Protein AF-A0A7S0H1Y5-F1 (afdb_monomer)

Structure (mmCIF, N/CA/C/O backbone):
data_AF-A0A7S0H1Y5-F1
#
_entry.id   AF-A0A7S0H1Y5-F1
#
loop_
_atom_site.group_PDB
_atom_site.id
_atom_site.type_symbol
_atom_site.label_atom_id
_atom_site.label_alt_id
_atom_site.label_comp_id
_atom_site.label_asym_id
_atom_site.label_entity_id
_atom_site.label_seq_id
_atom_site.pdbx_PDB_ins_code
_atom_site.Cartn_x
_atom_site.Cartn_y
_atom_site.Cartn_z
_atom_site.occupancy
_atom_site.B_iso_or_equiv
_atom_site.auth_seq_id
_atom_site.auth_comp_id
_atom_site.auth_asym_id
_atom_site.auth_atom_id
_atom_site.pdbx_PDB_model_num
ATOM 1 N N . LYS A 1 1 ? 21.478 9.715 -26.966 1.00 53.31 1 LYS A N 1
ATOM 2 C CA . LYS A 1 1 ? 20.619 10.912 -27.160 1.00 53.31 1 LYS A CA 1
ATOM 3 C C . LYS A 1 1 ? 20.288 11.457 -25.773 1.00 53.31 1 LYS A C 1
ATOM 5 O O . LYS A 1 1 ? 19.709 10.709 -25.005 1.00 53.31 1 LYS A O 1
ATOM 10 N N . GLY A 1 2 ? 20.713 12.672 -25.418 1.00 81.06 2 GLY A N 1
ATOM 11 C CA . GLY A 1 2 ? 20.571 13.240 -24.063 1.00 81.06 2 GLY A CA 1
ATOM 12 C C . GLY A 1 2 ? 19.165 13.744 -23.710 1.00 81.06 2 GLY A C 1
ATOM 13 O O . GLY A 1 2 ? 19.045 14.772 -23.058 1.00 81.06 2 GLY A O 1
ATOM 14 N N . ALA A 1 3 ? 18.110 13.079 -24.186 1.00 83.19 3 ALA A N 1
ATOM 15 C CA . ALA A 1 3 ? 16.735 13.440 -23.843 1.00 83.19 3 ALA A CA 1
ATOM 16 C C . ALA A 1 3 ? 16.366 12.856 -22.472 1.00 83.19 3 ALA A C 1
ATOM 18 O O . ALA A 1 3 ? 16.780 11.740 -22.150 1.00 83.19 3 ALA A O 1
ATOM 19 N N . ALA A 1 4 ? 15.579 13.594 -21.686 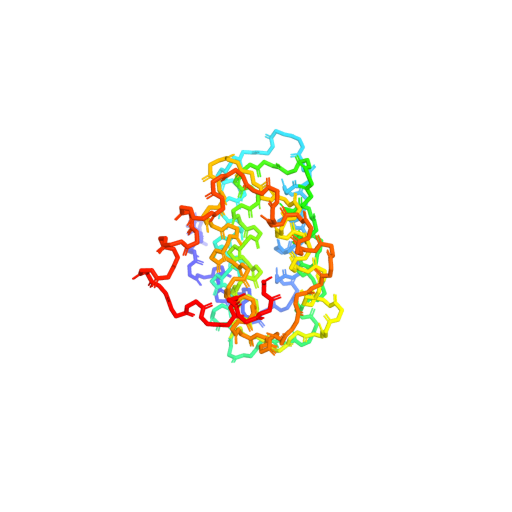1.00 83.38 4 ALA A N 1
ATOM 20 C CA . ALA A 1 4 ? 15.072 13.099 -20.411 1.00 83.38 4 ALA A CA 1
ATOM 21 C C . ALA A 1 4 ? 14.240 11.819 -20.636 1.00 83.38 4 ALA A C 1
ATOM 23 O O . ALA A 1 4 ? 13.410 11.789 -21.551 1.00 83.38 4 ALA A O 1
ATOM 24 N N . PRO A 1 5 ? 14.459 10.753 -19.847 1.00 84.12 5 PRO A N 1
ATOM 25 C CA . PRO A 1 5 ? 13.712 9.518 -20.015 1.00 84.12 5 PRO A CA 1
ATOM 26 C C . PRO A 1 5 ? 12.229 9.740 -19.675 1.00 84.12 5 PRO A C 1
ATOM 28 O O . PRO A 1 5 ? 11.926 10.352 -18.647 1.00 84.12 5 PRO A O 1
ATOM 31 N N . PRO A 1 6 ? 11.292 9.236 -20.498 1.00 91.44 6 PRO A N 1
ATOM 32 C CA . PRO A 1 6 ? 9.873 9.320 -20.191 1.00 91.44 6 PRO A CA 1
ATOM 33 C C . PRO A 1 6 ? 9.530 8.419 -19.003 1.00 91.44 6 PRO A C 1
ATOM 35 O O . PRO A 1 6 ? 10.093 7.331 -18.839 1.00 91.44 6 PRO A O 1
ATOM 38 N N . ARG A 1 7 ? 8.555 8.851 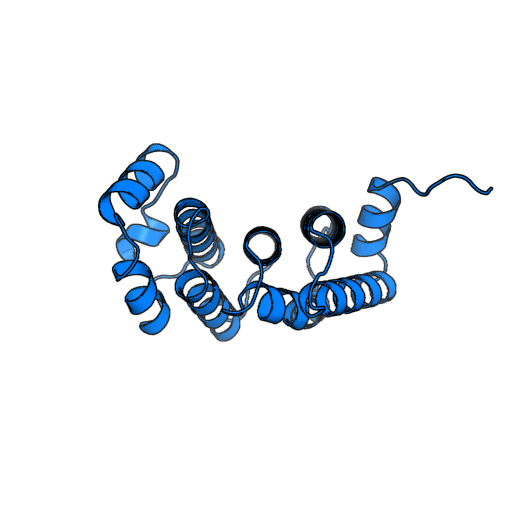-18.202 1.00 90.44 7 ARG A N 1
ATOM 39 C CA . ARG A 1 7 ? 8.104 8.126 -17.010 1.00 90.44 7 ARG A CA 1
ATOM 40 C C . ARG A 1 7 ? 7.600 6.717 -17.341 1.00 90.44 7 ARG A C 1
ATOM 42 O O . ARG A 1 7 ? 7.984 5.767 -16.663 1.00 90.44 7 ARG A O 1
ATOM 49 N N . ASP A 1 8 ? 6.859 6.564 -18.435 1.00 92.12 8 ASP A N 1
ATOM 50 C CA . ASP A 1 8 ? 6.364 5.261 -18.905 1.00 92.12 8 ASP A CA 1
ATOM 51 C C . ASP A 1 8 ? 7.504 4.284 -19.216 1.00 92.12 8 ASP A C 1
ATOM 53 O O . ASP A 1 8 ? 7.393 3.083 -18.973 1.00 92.12 8 ASP A O 1
ATOM 57 N N . GLY A 1 9 ? 8.642 4.801 -19.692 1.00 93.75 9 GLY A N 1
ATOM 58 C CA . GLY A 1 9 ? 9.845 4.003 -19.914 1.00 93.75 9 GLY A CA 1
ATOM 59 C C . GLY A 1 9 ? 10.428 3.453 -18.610 1.00 93.75 9 GLY A C 1
ATOM 60 O O . GLY A 1 9 ? 10.863 2.302 -18.567 1.00 93.75 9 GLY A O 1
ATOM 61 N N . LEU A 1 10 ? 10.391 4.243 -17.531 1.00 94.06 10 LEU A N 1
ATOM 62 C CA . LEU A 1 10 ? 10.819 3.802 -16.200 1.00 94.06 10 LEU A CA 1
ATOM 63 C C . LEU A 1 10 ? 9.859 2.753 -15.628 1.00 94.06 10 LEU A C 1
ATOM 65 O O . LEU A 1 10 ? 10.318 1.720 -15.146 1.00 94.06 10 LEU A O 1
ATOM 69 N N . VAL A 1 11 ? 8.546 2.979 -15.739 1.00 95.31 11 VAL A N 1
ATOM 70 C CA . VAL A 1 11 ? 7.505 2.033 -15.298 1.00 95.31 11 VAL A CA 1
ATOM 71 C C . VAL A 1 11 ? 7.654 0.692 -16.019 1.00 95.31 11 VAL A C 1
ATOM 73 O O . VAL A 1 11 ? 7.734 -0.358 -15.377 1.00 95.31 11 VAL A O 1
ATOM 76 N N . ALA A 1 12 ? 7.771 0.718 -17.350 1.00 94.06 12 ALA A N 1
ATOM 77 C CA . ALA A 1 12 ? 7.944 -0.482 -18.160 1.00 94.06 12 ALA A CA 1
ATOM 78 C C . ALA A 1 12 ? 9.230 -1.241 -17.806 1.00 94.06 12 ALA A C 1
ATOM 80 O O . ALA A 1 12 ? 9.233 -2.474 -17.792 1.00 94.06 12 ALA A O 1
ATOM 81 N N . ARG A 1 13 ? 10.314 -0.520 -17.488 1.00 94.38 13 ARG A N 1
ATOM 82 C CA . ARG A 1 13 ? 11.562 -1.138 -17.043 1.00 94.38 13 ARG A CA 1
ATOM 83 C C . ARG A 1 13 ? 11.415 -1.764 -15.659 1.00 94.38 13 ARG A C 1
ATOM 85 O O . ARG A 1 13 ? 11.780 -2.923 -15.517 1.00 94.38 13 ARG A O 1
ATOM 92 N N . CYS A 1 14 ? 10.822 -1.079 -14.679 1.00 93.06 14 CYS A N 1
ATOM 93 C CA . CYS A 1 14 ? 10.551 -1.655 -13.354 1.00 93.06 14 CYS A CA 1
ATOM 94 C C . CYS A 1 14 ? 9.715 -2.940 -13.435 1.00 93.06 14 CYS A C 1
ATOM 96 O O . CYS A 1 14 ? 9.951 -3.877 -12.678 1.00 93.06 14 CYS A O 1
ATOM 98 N N . ALA A 1 15 ? 8.753 -3.001 -14.358 1.00 90.75 15 ALA A N 1
ATOM 99 C CA . ALA A 1 15 ? 7.889 -4.166 -14.526 1.00 90.75 15 ALA A CA 1
ATOM 100 C C . ALA A 1 15 ? 8.587 -5.379 -15.175 1.00 90.75 15 ALA A C 1
ATOM 102 O O . ALA A 1 15 ? 8.113 -6.504 -15.017 1.00 90.75 15 ALA A O 1
ATOM 103 N N . ARG A 1 16 ? 9.681 -5.169 -15.923 1.00 90.56 16 ARG A N 1
ATOM 104 C CA . ARG A 1 16 ? 10.356 -6.211 -16.727 1.00 90.56 16 ARG A CA 1
ATOM 105 C C . ARG A 1 16 ? 11.750 -6.579 -16.221 1.00 90.56 16 ARG A C 1
ATOM 107 O O . ARG A 1 16 ? 12.185 -7.710 -16.414 1.00 90.56 16 ARG A O 1
ATOM 114 N N . ASP A 1 17 ? 12.448 -5.636 -15.602 1.00 92.81 17 ASP A N 1
ATOM 115 C CA . ASP A 1 17 ? 13.825 -5.764 -15.134 1.00 92.81 17 ASP A CA 1
ATOM 116 C C . ASP A 1 17 ? 13.840 -5.803 -13.602 1.00 92.81 17 ASP A C 1
ATOM 118 O O . ASP A 1 17 ? 13.708 -4.788 -12.912 1.00 92.81 17 ASP A O 1
ATOM 122 N N . GLY A 1 18 ? 14.007 -7.012 -13.064 1.00 88.88 18 GLY A N 1
ATOM 123 C CA . GLY A 1 18 ? 14.026 -7.236 -11.626 1.00 88.88 18 GLY A CA 1
ATOM 124 C C . GLY A 1 18 ? 15.197 -6.556 -10.913 1.00 88.88 18 GLY A C 1
ATOM 125 O O . GLY A 1 18 ? 15.038 -6.223 -9.743 1.00 88.88 18 GLY A O 1
ATOM 126 N N . ALA A 1 19 ? 16.342 -6.344 -11.568 1.00 91.94 19 ALA A N 1
ATOM 127 C CA . ALA A 1 19 ? 17.473 -5.646 -10.958 1.00 91.94 19 ALA A CA 1
ATOM 128 C C . ALA A 1 19 ? 17.192 -4.142 -10.876 1.00 91.94 19 ALA A C 1
ATOM 130 O O . ALA A 1 19 ? 17.438 -3.517 -9.845 1.00 91.94 19 ALA A O 1
ATOM 131 N N . PHE A 1 20 ? 16.589 -3.580 -11.927 1.00 94.38 20 PHE A N 1
ATOM 132 C CA . PHE A 1 20 ? 16.140 -2.191 -11.912 1.00 94.38 20 PHE A CA 1
ATOM 133 C C . PHE A 1 20 ? 15.054 -1.950 -10.858 1.00 94.38 20 PHE A C 1
ATOM 135 O O . PHE A 1 20 ? 15.123 -0.963 -10.132 1.00 94.38 20 PHE A O 1
ATOM 142 N N . LEU A 1 21 ? 14.099 -2.875 -10.707 1.00 93.50 21 LEU A N 1
ATOM 143 C CA . LEU A 1 21 ? 13.117 -2.805 -9.625 1.00 93.50 21 LEU A CA 1
ATOM 144 C C . LEU A 1 21 ? 13.789 -2.788 -8.245 1.00 93.50 21 LEU A C 1
ATOM 146 O O . LEU A 1 21 ? 13.405 -1.972 -7.412 1.00 93.50 21 LEU A O 1
ATOM 150 N N . SER A 1 22 ? 14.778 -3.658 -8.001 1.00 93.06 22 SER A N 1
ATOM 151 C CA . SER A 1 22 ? 15.521 -3.673 -6.731 1.00 93.06 22 SER A CA 1
ATOM 152 C C . SER A 1 22 ? 16.190 -2.328 -6.463 1.00 93.06 22 SER A C 1
ATOM 154 O O . SER A 1 22 ? 15.977 -1.751 -5.402 1.00 93.06 22 SER A O 1
ATOM 156 N N . PHE A 1 23 ? 16.899 -1.788 -7.458 1.00 94.94 23 PHE A N 1
ATOM 157 C CA . PHE A 1 23 ? 17.525 -0.471 -7.367 1.00 94.94 23 PHE A CA 1
ATOM 158 C C . PHE A 1 23 ? 16.511 0.626 -7.012 1.00 94.94 23 PHE A C 1
ATOM 160 O O . PHE A 1 23 ? 16.759 1.437 -6.123 1.00 94.94 23 PHE A O 1
ATOM 167 N N . VAL A 1 24 ? 15.345 0.640 -7.669 1.00 95.06 24 VAL A N 1
ATOM 168 C CA . VAL A 1 24 ? 14.297 1.632 -7.386 1.00 95.06 24 VAL A CA 1
ATOM 169 C C . VAL A 1 24 ? 13.728 1.457 -5.979 1.00 95.06 24 VAL A C 1
ATOM 171 O O . VAL A 1 24 ? 13.507 2.456 -5.300 1.00 95.06 24 VAL A O 1
ATOM 174 N N . CYS A 1 25 ? 13.515 0.225 -5.513 1.00 94.00 25 CYS A N 1
ATOM 175 C CA . CYS A 1 25 ? 13.022 -0.031 -4.158 1.00 94.00 25 CYS A CA 1
ATOM 176 C C . CYS A 1 25 ? 14.028 0.415 -3.086 1.00 94.00 25 CYS A C 1
ATOM 178 O O . CYS A 1 25 ? 13.640 1.056 -2.112 1.00 94.00 25 CYS A O 1
ATOM 180 N N . GLU A 1 26 ? 15.315 0.127 -3.284 1.00 93.75 26 GLU A N 1
ATOM 181 C CA . GLU A 1 26 ? 16.398 0.553 -2.390 1.00 93.75 26 GLU A CA 1
ATOM 182 C C . GLU A 1 26 ? 16.518 2.080 -2.349 1.00 93.75 26 GLU A C 1
ATOM 184 O O . GLU A 1 26 ? 16.555 2.675 -1.270 1.00 93.75 26 GLU A O 1
ATOM 189 N N . ALA A 1 27 ? 16.494 2.733 -3.514 1.00 93.25 27 ALA A N 1
ATOM 190 C CA . ALA A 1 27 ? 16.533 4.189 -3.612 1.00 93.25 27 ALA A CA 1
ATOM 191 C C . ALA A 1 27 ? 15.299 4.841 -2.967 1.00 93.25 27 ALA A C 1
ATOM 193 O O . ALA A 1 27 ? 15.421 5.840 -2.253 1.00 93.25 27 ALA A O 1
ATOM 194 N N . ALA A 1 28 ? 14.116 4.253 -3.161 1.00 92.81 28 ALA A N 1
ATOM 195 C CA . ALA A 1 28 ? 12.880 4.705 -2.536 1.00 92.81 28 ALA A CA 1
ATOM 196 C C . ALA A 1 28 ? 12.936 4.573 -1.008 1.00 92.81 28 ALA A C 1
ATOM 198 O O . ALA A 1 28 ? 12.566 5.511 -0.302 1.00 92.81 28 ALA A O 1
ATOM 199 N N . ALA A 1 29 ? 13.426 3.445 -0.487 1.00 91.44 29 ALA A N 1
ATOM 200 C CA . ALA A 1 29 ? 13.563 3.208 0.949 1.00 91.44 29 ALA A CA 1
ATOM 201 C C . ALA A 1 29 ? 14.591 4.151 1.596 1.00 91.44 29 ALA A C 1
ATOM 203 O O . ALA A 1 29 ? 14.327 4.729 2.654 1.00 91.44 29 ALA A O 1
ATOM 204 N N . ALA A 1 30 ? 15.728 4.379 0.932 1.00 90.81 30 ALA A N 1
ATOM 205 C CA . ALA A 1 30 ? 16.725 5.354 1.363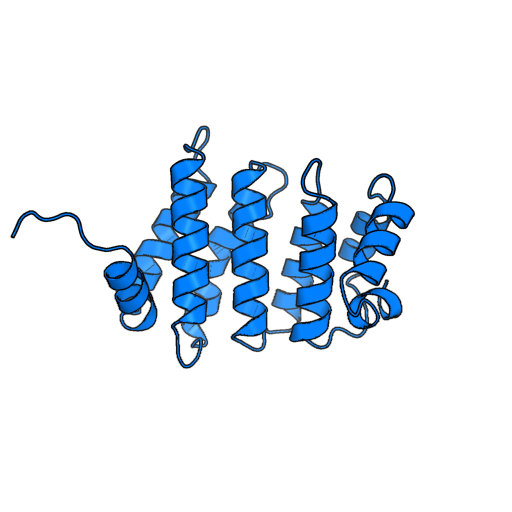 1.00 90.81 30 ALA A CA 1
ATOM 206 C C . ALA A 1 30 ? 16.139 6.774 1.387 1.00 90.81 30 ALA A C 1
ATOM 208 O O . ALA A 1 30 ? 16.290 7.496 2.371 1.00 90.81 30 ALA A O 1
ATOM 209 N N . SER A 1 31 ? 15.392 7.149 0.343 1.00 87.81 31 SER A N 1
ATOM 210 C CA . SER A 1 31 ? 14.700 8.438 0.272 1.00 87.81 31 SER A CA 1
ATOM 211 C C . SER A 1 31 ? 13.629 8.591 1.354 1.00 87.81 31 SER A C 1
ATOM 213 O O . SER A 1 31 ? 13.460 9.687 1.884 1.00 87.81 31 SER A O 1
ATOM 215 N N . ALA A 1 32 ? 12.899 7.523 1.685 1.00 84.12 32 ALA A N 1
ATOM 216 C CA . ALA A 1 32 ? 11.891 7.522 2.746 1.00 84.12 32 ALA A CA 1
ATOM 217 C C . ALA A 1 32 ? 12.521 7.615 4.147 1.00 84.12 32 ALA A C 1
ATOM 219 O O . ALA A 1 32 ? 11.941 8.200 5.055 1.00 84.12 32 ALA A O 1
ATOM 220 N N . SER A 1 33 ? 13.734 7.094 4.317 1.00 81.38 33 SER A N 1
ATOM 221 C CA . SER A 1 33 ? 14.446 7.119 5.600 1.00 81.38 33 SER A CA 1
ATOM 222 C C . SER A 1 33 ? 15.266 8.400 5.819 1.00 81.38 33 SER A C 1
ATOM 224 O O . SER A 1 33 ? 15.684 8.689 6.942 1.00 81.38 33 SER A O 1
ATOM 226 N N . ALA A 1 34 ? 15.514 9.184 4.767 1.00 82.12 34 ALA A N 1
ATOM 227 C CA . ALA A 1 34 ? 16.302 10.408 4.844 1.00 82.12 34 ALA A CA 1
ATOM 228 C C . ALA A 1 34 ? 15.524 11.555 5.516 1.00 82.12 34 ALA A C 1
ATOM 230 O O . ALA A 1 34 ? 14.431 11.937 5.089 1.00 82.12 34 ALA A O 1
ATOM 231 N N . LYS A 1 35 ? 16.121 12.164 6.549 1.00 73.12 35 LYS A N 1
ATOM 232 C CA . LYS A 1 35 ? 15.578 13.375 7.184 1.00 73.12 35 LYS A CA 1
ATOM 233 C C . LYS A 1 35 ? 15.602 14.541 6.194 1.00 73.12 35 LYS A C 1
ATOM 235 O O . LYS A 1 35 ? 16.639 14.819 5.601 1.00 73.12 35 LYS A O 1
ATOM 240 N N . GLY A 1 36 ? 14.475 15.238 6.050 1.00 70.56 36 GLY A N 1
ATOM 241 C CA . GLY A 1 36 ? 14.359 16.378 5.135 1.00 70.56 36 GLY A CA 1
ATOM 242 C C . GLY A 1 36 ? 14.280 15.991 3.656 1.00 70.56 36 GLY A C 1
ATOM 243 O O . GLY A 1 36 ? 14.530 16.837 2.801 1.00 70.56 36 GLY A O 1
ATOM 244 N N . SER A 1 37 ? 13.950 14.731 3.346 1.00 70.69 37 SER A N 1
ATOM 245 C CA . SER A 1 37 ? 13.710 14.308 1.966 1.00 70.69 37 SER A CA 1
ATOM 246 C C . SER A 1 37 ? 12.626 15.180 1.315 1.00 70.69 37 SER A C 1
ATOM 248 O O . SER A 1 37 ? 11.560 15.353 1.914 1.00 70.69 37 SER A O 1
ATOM 250 N N . PRO A 1 38 ? 12.866 15.740 0.113 1.00 73.38 38 PRO A N 1
ATOM 251 C CA . PRO A 1 38 ? 11.869 16.540 -0.581 1.00 73.38 38 PRO A CA 1
ATOM 252 C C . PRO A 1 38 ? 10.618 15.711 -0.878 1.00 73.38 38 PRO A C 1
ATOM 254 O O . PRO A 1 38 ? 10.714 14.612 -1.431 1.00 73.38 38 PRO A O 1
ATOM 257 N N . GLY A 1 39 ? 9.439 16.270 -0.608 1.00 76.12 39 GLY A N 1
ATOM 258 C CA . GLY A 1 39 ? 8.164 15.598 -0.872 1.00 76.12 39 GLY A CA 1
ATOM 259 C C . GLY A 1 39 ? 7.993 15.108 -2.304 1.00 76.12 39 GLY A C 1
ATOM 260 O O . GLY A 1 39 ? 7.496 14.008 -2.544 1.00 76.12 39 GLY A O 1
ATOM 261 N N . ALA A 1 40 ? 8.538 15.860 -3.263 1.00 82.69 40 ALA A N 1
ATOM 262 C CA . ALA A 1 40 ? 8.560 15.487 -4.673 1.00 82.69 40 ALA A CA 1
ATOM 263 C C . ALA A 1 40 ? 9.279 14.149 -4.939 1.00 82.69 40 ALA A C 1
ATOM 265 O O . ALA A 1 40 ? 8.824 13.374 -5.777 1.00 82.69 40 ALA A O 1
ATOM 266 N N . ALA A 1 41 ? 10.366 13.844 -4.219 1.00 86.25 41 ALA A N 1
ATOM 267 C CA . ALA A 1 41 ? 11.072 12.572 -4.365 1.00 86.25 41 ALA A CA 1
ATOM 268 C C . ALA A 1 41 ? 10.236 11.412 -3.805 1.00 86.25 41 ALA A C 1
ATOM 270 O O . ALA A 1 41 ? 10.111 10.368 -4.445 1.00 86.25 41 ALA A O 1
ATOM 271 N N . SER A 1 42 ? 9.606 11.611 -2.642 1.00 85.25 42 SER A N 1
ATOM 272 C CA . SER A 1 42 ? 8.712 10.615 -2.041 1.00 85.25 42 SER A CA 1
ATOM 273 C C . SER A 1 42 ? 7.511 10.311 -2.942 1.00 85.25 42 SER A C 1
ATOM 275 O O . SER A 1 42 ? 7.230 9.140 -3.210 1.00 85.25 42 SER A O 1
ATOM 277 N N . ALA A 1 43 ? 6.871 11.351 -3.483 1.00 90.00 43 ALA A N 1
ATOM 278 C CA . ALA A 1 43 ? 5.764 11.224 -4.424 1.00 90.00 43 ALA A CA 1
ATOM 279 C C . ALA A 1 43 ? 6.193 10.532 -5.727 1.00 90.00 43 ALA A C 1
ATOM 281 O O . ALA A 1 43 ? 5.495 9.638 -6.206 1.00 90.00 43 ALA A O 1
ATOM 282 N N . PHE A 1 44 ? 7.363 10.885 -6.273 1.00 92.69 44 PHE A N 1
ATOM 283 C CA . PHE A 1 44 ? 7.911 10.234 -7.463 1.00 92.69 44 PHE A CA 1
ATOM 284 C C . PHE A 1 44 ? 8.072 8.725 -7.258 1.00 92.69 44 PHE A C 1
ATOM 286 O O . PHE A 1 44 ? 7.563 7.946 -8.065 1.00 92.69 44 PHE A O 1
ATOM 293 N N . TYR A 1 45 ? 8.733 8.303 -6.174 1.00 93.69 45 TYR A N 1
ATOM 294 C CA . TYR A 1 45 ? 8.936 6.881 -5.898 1.00 93.69 45 TYR A CA 1
ATOM 295 C C . TYR A 1 45 ? 7.621 6.153 -5.624 1.00 93.69 45 TYR A C 1
ATOM 297 O O . TYR A 1 45 ? 7.423 5.066 -6.160 1.00 93.69 45 TYR A O 1
ATOM 305 N N . ALA A 1 46 ? 6.704 6.752 -4.859 1.00 94.44 46 ALA A N 1
ATOM 306 C CA . ALA A 1 46 ? 5.392 6.166 -4.596 1.00 94.44 46 ALA A CA 1
ATOM 307 C C . ALA A 1 46 ? 4.633 5.872 -5.897 1.00 94.44 46 ALA A C 1
ATOM 309 O O . ALA A 1 46 ? 4.178 4.751 -6.128 1.00 94.44 46 ALA A O 1
ATOM 310 N N . VAL A 1 47 ? 4.550 6.871 -6.778 1.00 95.06 47 VAL A N 1
ATOM 311 C CA . VAL A 1 47 ? 3.821 6.784 -8.046 1.00 95.06 47 VAL A CA 1
ATOM 312 C C . VAL A 1 47 ? 4.528 5.847 -9.028 1.00 95.06 47 VAL A C 1
ATOM 314 O O . VAL A 1 47 ? 3.870 5.070 -9.716 1.00 95.06 47 VAL A O 1
ATOM 317 N N . LEU A 1 48 ? 5.863 5.865 -9.092 1.00 95.94 48 LEU A N 1
ATOM 318 C CA . LEU A 1 48 ? 6.632 4.930 -9.917 1.00 95.94 48 LEU A CA 1
ATOM 319 C C . LEU A 1 48 ? 6.440 3.475 -9.463 1.00 95.94 48 LEU A C 1
ATOM 321 O O . LEU A 1 48 ? 6.218 2.607 -10.303 1.00 95.94 48 LEU A O 1
ATOM 325 N N . LEU A 1 49 ? 6.509 3.202 -8.156 1.00 95.94 49 LEU A N 1
ATOM 326 C CA . LEU A 1 49 ? 6.342 1.856 -7.604 1.00 95.94 49 LEU A CA 1
ATOM 327 C C . LEU A 1 49 ? 4.906 1.347 -7.771 1.00 95.94 49 LEU A C 1
ATOM 329 O O . LEU A 1 49 ? 4.714 0.211 -8.204 1.00 95.94 49 LEU A O 1
ATOM 333 N N . ALA A 1 50 ? 3.904 2.181 -7.481 1.00 95.81 50 ALA A N 1
ATOM 334 C CA . ALA A 1 50 ? 2.501 1.818 -7.660 1.00 95.81 50 ALA A CA 1
ATOM 335 C C . ALA A 1 50 ? 2.199 1.475 -9.128 1.00 95.81 50 ALA A C 1
ATOM 337 O O . ALA A 1 50 ? 1.633 0.424 -9.431 1.00 95.81 50 ALA A O 1
ATOM 338 N N . GLU A 1 51 ? 2.646 2.302 -10.070 1.00 95.88 51 GLU A N 1
ATOM 339 C CA . GLU A 1 51 ? 2.413 2.010 -11.480 1.00 95.88 51 GLU A CA 1
ATOM 340 C C . GLU A 1 51 ? 3.254 0.855 -12.015 1.00 95.88 51 GLU A C 1
ATOM 342 O O . GLU A 1 51 ? 2.768 0.092 -12.846 1.00 95.88 51 GLU A O 1
ATOM 347 N N . ALA A 1 52 ? 4.474 0.654 -11.514 1.00 94.75 52 ALA A N 1
ATOM 348 C CA . ALA A 1 52 ? 5.247 -0.538 -11.841 1.00 94.75 52 ALA A CA 1
ATOM 349 C C . ALA A 1 52 ? 4.494 -1.811 -11.427 1.00 94.75 52 ALA A C 1
ATOM 351 O O . ALA A 1 52 ? 4.378 -2.739 -12.225 1.00 94.75 52 ALA A O 1
ATOM 352 N N . LEU A 1 53 ? 3.921 -1.838 -10.219 1.00 94.75 53 LEU A N 1
ATOM 353 C CA . LEU A 1 53 ? 3.082 -2.944 -9.747 1.00 94.75 53 LEU A CA 1
ATOM 354 C C . LEU A 1 53 ? 1.815 -3.125 -10.597 1.00 94.75 53 LEU A C 1
ATOM 356 O O . LEU A 1 53 ? 1.400 -4.257 -10.855 1.00 94.75 53 LEU A O 1
ATOM 360 N N . ALA A 1 54 ? 1.200 -2.028 -11.047 1.00 94.00 54 ALA A N 1
ATOM 361 C CA . ALA A 1 54 ? 0.053 -2.066 -11.954 1.00 94.00 54 ALA A CA 1
ATOM 362 C C . ALA A 1 54 ? 0.417 -2.648 -13.331 1.00 94.00 54 ALA A C 1
ATOM 364 O O . ALA A 1 54 ? -0.324 -3.473 -13.864 1.00 94.00 54 ALA A O 1
ATOM 365 N N . ALA A 1 55 ? 1.574 -2.262 -13.874 1.00 94.00 55 ALA A N 1
ATOM 366 C CA . ALA A 1 55 ? 2.062 -2.684 -15.184 1.00 94.00 55 ALA A CA 1
ATOM 367 C C . ALA A 1 55 ? 2.626 -4.116 -15.200 1.00 94.00 55 ALA A C 1
ATOM 369 O O . ALA A 1 55 ? 2.749 -4.719 -16.269 1.00 94.00 55 ALA A O 1
ATOM 370 N N . MET A 1 56 ? 2.974 -4.685 -14.040 1.00 91.94 56 MET A N 1
ATOM 371 C CA . MET A 1 56 ? 3.416 -6.076 -13.950 1.00 91.94 56 MET A CA 1
ATOM 372 C C . MET A 1 56 ? 2.265 -7.030 -14.306 1.00 91.94 56 MET A C 1
ATOM 374 O O . MET A 1 56 ? 1.215 -6.974 -13.661 1.00 91.94 56 MET A O 1
ATOM 378 N N . PRO A 1 57 ? 2.450 -7.972 -15.254 1.00 87.56 57 PRO A N 1
ATOM 379 C CA . PRO A 1 57 ? 1.423 -8.966 -15.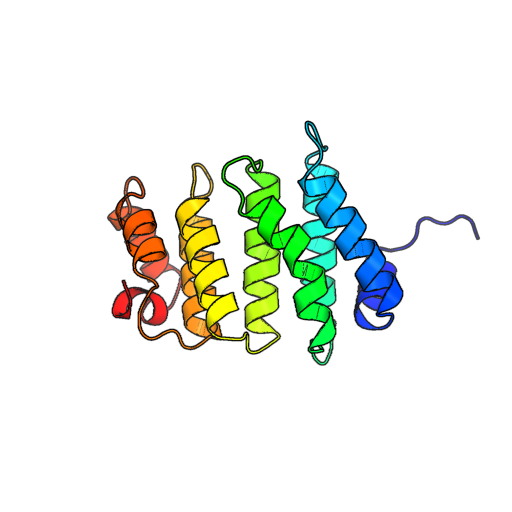577 1.00 87.56 57 PRO A CA 1
ATOM 380 C C . PRO A 1 57 ? 1.137 -9.882 -14.381 1.00 87.56 57 PRO A C 1
ATOM 382 O O . PRO A 1 57 ? -0.007 -10.262 -14.140 1.00 87.56 57 PRO A O 1
ATOM 385 N N . ARG A 1 58 ? 2.177 -10.189 -13.598 1.00 87.56 58 ARG A N 1
ATOM 386 C CA . ARG A 1 58 ? 2.088 -10.888 -12.320 1.00 87.56 58 ARG A CA 1
ATOM 387 C C . ARG A 1 58 ? 3.186 -10.381 -11.398 1.00 87.56 58 ARG A C 1
ATOM 389 O O . ARG A 1 58 ? 4.358 -10.410 -11.769 1.00 87.56 58 ARG A O 1
ATOM 396 N N . VAL A 1 59 ? 2.820 -9.961 -10.191 1.00 88.00 59 VAL A N 1
ATOM 397 C CA . VAL A 1 59 ? 3.808 -9.617 -9.166 1.00 88.00 59 VAL A CA 1
ATOM 398 C C . VAL A 1 59 ? 4.451 -10.913 -8.681 1.00 88.00 59 VAL A C 1
ATOM 400 O O . VAL A 1 59 ? 3.797 -11.808 -8.146 1.00 88.00 59 VAL A O 1
ATOM 403 N N . THR A 1 60 ? 5.743 -11.052 -8.954 1.00 79.44 60 THR A N 1
ATOM 404 C CA . THR A 1 60 ? 6.506 -12.250 -8.592 1.00 79.44 60 THR A CA 1
ATOM 405 C C . THR A 1 60 ? 6.797 -12.272 -7.089 1.00 79.44 60 THR A C 1
ATOM 407 O O . THR A 1 60 ? 7.009 -11.221 -6.489 1.00 79.44 60 THR A O 1
ATOM 410 N N . ALA A 1 61 ? 6.876 -13.462 -6.484 1.00 78.38 61 ALA A N 1
ATOM 411 C CA . ALA A 1 61 ? 7.249 -13.623 -5.074 1.00 78.38 61 ALA A CA 1
ATOM 412 C C . ALA A 1 61 ? 8.502 -12.819 -4.644 1.00 78.38 61 ALA A C 1
ATOM 414 O O . ALA A 1 61 ? 8.436 -12.188 -3.595 1.00 78.38 61 ALA A O 1
ATOM 415 N N . PRO A 1 62 ? 9.606 -12.738 -5.422 1.00 83.12 62 PRO A N 1
ATOM 416 C CA . PRO A 1 62 ? 10.770 -11.933 -5.036 1.00 83.12 62 PRO A CA 1
ATOM 417 C C . PRO A 1 62 ? 10.556 -10.413 -5.111 1.00 83.12 62 PRO A C 1
ATOM 419 O O . PRO A 1 62 ? 11.374 -9.678 -4.568 1.00 83.12 62 PRO A O 1
ATOM 422 N N . ALA A 1 63 ? 9.496 -9.919 -5.760 1.00 85.62 63 ALA A N 1
ATOM 423 C CA . ALA A 1 63 ? 9.194 -8.486 -5.788 1.00 85.62 63 ALA A CA 1
ATOM 424 C C . ALA A 1 63 ? 8.646 -7.987 -4.441 1.00 85.62 63 ALA A C 1
ATOM 426 O O . ALA A 1 63 ? 8.930 -6.859 -4.051 1.00 85.62 63 ALA A O 1
ATOM 427 N N . VAL A 1 64 ? 7.912 -8.837 -3.711 1.00 90.06 64 VAL A N 1
ATOM 428 C CA . VAL A 1 64 ? 7.283 -8.467 -2.433 1.00 90.06 64 VAL A CA 1
ATOM 429 C C . VAL A 1 64 ? 8.329 -8.109 -1.363 1.00 90.06 64 VAL A C 1
ATOM 431 O O . VAL A 1 64 ? 8.252 -6.997 -0.844 1.00 90.06 64 VAL A O 1
ATOM 434 N N . PRO A 1 65 ? 9.355 -8.944 -1.073 1.00 90.94 65 PRO A N 1
ATOM 435 C CA . PRO A 1 65 ? 10.382 -8.611 -0.084 1.00 90.94 65 PRO A CA 1
ATOM 436 C C . PRO A 1 65 ? 11.147 -7.321 -0.386 1.00 90.94 65 PRO A C 1
ATOM 438 O O . PRO A 1 65 ? 11.560 -6.625 0.533 1.00 90.94 65 PRO A O 1
ATOM 441 N N . ARG A 1 66 ? 11.319 -6.976 -1.668 1.00 92.38 66 ARG A N 1
ATOM 442 C CA . ARG A 1 66 ? 12.055 -5.771 -2.087 1.00 92.38 66 ARG A CA 1
ATOM 443 C C . ARG A 1 66 ? 11.325 -4.485 -1.720 1.00 92.38 66 ARG A C 1
ATOM 445 O O . ARG A 1 66 ? 11.970 -3.468 -1.512 1.00 92.38 66 ARG A O 1
ATOM 452 N N . LEU A 1 67 ? 9.998 -4.531 -1.626 1.00 93.75 67 LEU A N 1
ATOM 453 C CA . LEU A 1 67 ? 9.171 -3.382 -1.259 1.00 93.75 67 LEU A CA 1
ATOM 454 C C . LEU A 1 67 ? 9.065 -3.185 0.255 1.00 93.75 67 LEU A C 1
ATOM 456 O O . LEU A 1 67 ? 8.691 -2.096 0.688 1.00 93.75 67 LEU A O 1
ATOM 460 N N . LEU A 1 68 ? 9.393 -4.203 1.058 1.00 94.12 68 LEU A N 1
ATOM 461 C CA . LEU A 1 68 ? 9.236 -4.143 2.513 1.00 94.12 68 LEU A CA 1
ATOM 462 C C . LEU A 1 68 ? 10.004 -2.978 3.146 1.00 94.12 68 LEU A C 1
ATOM 464 O O . LEU A 1 68 ? 9.365 -2.234 3.882 1.00 94.12 68 LEU A O 1
ATOM 468 N N . PRO A 1 69 ? 11.284 -2.706 2.812 1.00 94.38 69 PRO A N 1
ATOM 469 C CA . PRO A 1 69 ? 11.999 -1.577 3.408 1.00 94.38 69 PRO A CA 1
ATOM 470 C C . PRO A 1 69 ? 11.328 -0.224 3.134 1.00 94.38 69 PRO A C 1
ATOM 472 O O . PRO A 1 69 ? 11.308 0.650 3.998 1.00 94.38 69 PRO A O 1
ATOM 475 N N . TYR A 1 70 ? 10.737 -0.045 1.946 1.00 95.00 70 TYR A N 1
ATOM 476 C CA . TYR A 1 70 ? 9.991 1.169 1.608 1.00 95.00 70 TYR A CA 1
ATOM 477 C C . TYR A 1 70 ? 8.692 1.281 2.419 1.00 95.00 70 TYR A C 1
ATOM 479 O O . TYR A 1 70 ? 8.387 2.345 2.960 1.00 95.00 70 TYR A O 1
ATOM 487 N N . LEU A 1 71 ? 7.942 0.180 2.526 1.00 96.00 71 LEU A N 1
ATOM 488 C CA . LEU A 1 71 ? 6.690 0.126 3.282 1.00 96.00 71 LEU A CA 1
ATOM 489 C C . LEU A 1 71 ? 6.929 0.330 4.782 1.00 96.00 71 LEU A C 1
ATOM 491 O O . LEU A 1 71 ? 6.222 1.111 5.408 1.00 96.00 71 LEU A O 1
ATOM 495 N N . GLU A 1 72 ? 7.948 -0.310 5.349 1.00 94.50 72 GLU A N 1
ATOM 496 C CA . GLU A 1 72 ? 8.343 -0.147 6.749 1.00 94.50 72 GLU A CA 1
ATOM 497 C C . GLU A 1 72 ? 8.742 1.299 7.055 1.00 94.50 72 GLU A C 1
ATOM 499 O O . GLU A 1 72 ? 8.261 1.872 8.034 1.00 94.50 72 GLU A O 1
ATOM 504 N N . ALA A 1 73 ? 9.555 1.918 6.191 1.00 93.12 73 ALA A N 1
ATOM 505 C CA . ALA A 1 73 ? 9.957 3.311 6.350 1.00 93.12 73 ALA A CA 1
ATOM 506 C C . ALA A 1 73 ? 8.758 4.270 6.271 1.00 93.12 73 ALA A C 1
ATOM 508 O O . ALA A 1 73 ? 8.652 5.179 7.091 1.00 93.12 73 ALA A O 1
ATOM 509 N N . GLY A 1 74 ? 7.834 4.066 5.326 1.00 92.62 74 GLY A N 1
ATOM 510 C CA . GLY A 1 74 ? 6.679 4.951 5.145 1.00 92.62 74 GLY A CA 1
ATOM 511 C C . GLY A 1 74 ? 5.541 4.740 6.154 1.00 92.62 74 GLY A C 1
ATOM 512 O O . GLY A 1 74 ? 4.831 5.692 6.476 1.00 92.62 74 GLY A O 1
ATOM 513 N N . LEU A 1 75 ? 5.382 3.531 6.703 1.00 94.69 75 LEU A N 1
ATOM 514 C CA . LEU A 1 75 ? 4.407 3.225 7.764 1.00 94.69 75 LEU A CA 1
ATOM 515 C C . LEU A 1 75 ? 4.948 3.505 9.175 1.00 94.69 75 LEU A C 1
ATOM 517 O O . LEU A 1 75 ? 4.206 3.415 10.157 1.00 94.69 75 LEU A O 1
ATOM 521 N N . ALA A 1 76 ? 6.228 3.862 9.303 1.00 92.19 76 ALA A N 1
ATOM 522 C CA . ALA A 1 76 ? 6.815 4.214 10.584 1.00 92.19 76 ALA A CA 1
ATOM 523 C C . ALA A 1 76 ? 6.125 5.451 11.203 1.00 92.19 76 ALA A C 1
ATOM 525 O O . ALA A 1 76 ? 5.772 6.402 10.496 1.00 92.19 76 ALA A O 1
ATOM 526 N N . PRO A 1 77 ? 6.004 5.523 12.544 1.00 87.62 77 PRO A N 1
ATOM 527 C CA . PRO A 1 77 ? 5.455 6.702 13.220 1.00 87.62 77 PRO A CA 1
ATOM 528 C C . PRO A 1 77 ? 6.205 8.005 12.910 1.00 87.62 77 PRO A C 1
ATOM 530 O O . PRO A 1 77 ? 5.607 9.074 12.946 1.00 87.62 77 PRO A O 1
ATOM 533 N N . ALA A 1 78 ? 7.502 7.912 12.599 1.00 87.81 78 ALA A N 1
ATOM 534 C CA . ALA A 1 78 ? 8.358 9.051 12.276 1.00 87.81 78 ALA A CA 1
ATOM 535 C C . ALA A 1 78 ? 8.275 9.506 10.806 1.00 87.81 78 ALA A C 1
ATOM 537 O O . ALA A 1 78 ? 8.893 10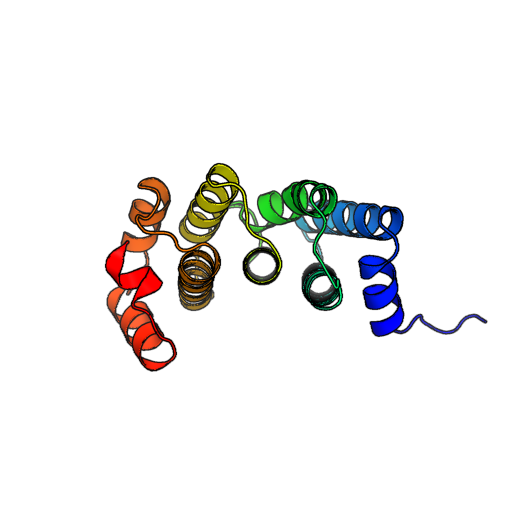.510 10.456 1.00 87.81 78 ALA A O 1
ATOM 538 N N . ALA A 1 79 ? 7.554 8.779 9.946 1.00 89.62 79 ALA A N 1
ATOM 539 C CA . ALA A 1 79 ? 7.418 9.130 8.537 1.00 89.62 79 ALA A CA 1
ATOM 540 C C . ALA A 1 79 ? 6.678 10.467 8.358 1.00 89.62 79 ALA A C 1
ATOM 542 O O . ALA A 1 79 ? 5.818 10.833 9.162 1.00 89.62 79 ALA A O 1
ATOM 543 N N . SER A 1 80 ? 6.958 11.183 7.270 1.00 89.69 80 SER A N 1
ATOM 544 C CA . SER A 1 80 ? 6.182 12.365 6.880 1.00 89.69 80 SER A CA 1
ATOM 545 C C . SER A 1 80 ? 4.787 11.977 6.367 1.00 89.69 80 SER A C 1
ATOM 547 O O . SER A 1 80 ? 4.519 10.815 6.047 1.00 89.69 80 SER A O 1
ATOM 549 N N . ALA A 1 81 ? 3.859 12.933 6.274 1.00 90.00 81 ALA A N 1
ATOM 550 C CA . ALA A 1 81 ? 2.533 12.672 5.702 1.00 90.00 81 ALA A CA 1
ATOM 551 C C . ALA A 1 81 ? 2.621 12.134 4.259 1.00 90.00 81 ALA A C 1
ATOM 553 O O . ALA A 1 81 ? 1.928 11.182 3.919 1.00 90.00 81 ALA A O 1
ATOM 554 N N . GLU A 1 82 ? 3.525 12.678 3.444 1.00 89.50 82 GLU A N 1
ATOM 555 C CA . GLU A 1 82 ? 3.731 12.252 2.053 1.00 89.50 82 GLU A CA 1
ATOM 556 C C . GLU A 1 82 ? 4.312 10.839 1.959 1.00 89.50 82 GLU A C 1
ATOM 558 O O . GLU A 1 82 ? 3.846 10.035 1.156 1.00 89.50 82 GLU A O 1
ATOM 563 N N . GLN A 1 83 ? 5.277 10.505 2.822 1.00 91.56 83 GLN A N 1
ATOM 564 C CA . GLN A 1 83 ? 5.860 9.162 2.879 1.00 91.56 83 GLN A CA 1
ATOM 565 C C . GLN A 1 83 ? 4.816 8.113 3.262 1.00 91.56 83 GLN A C 1
ATOM 567 O O . GLN A 1 83 ? 4.764 7.040 2.663 1.00 91.56 83 GLN A O 1
ATOM 572 N N . TYR A 1 84 ? 3.951 8.439 4.221 1.00 94.75 84 TYR A N 1
ATOM 573 C CA . TYR A 1 84 ? 2.857 7.557 4.611 1.00 94.75 84 TYR A CA 1
ATOM 574 C C . TYR A 1 84 ? 1.803 7.435 3.523 1.00 94.75 84 TYR A C 1
ATOM 576 O O . TYR A 1 84 ? 1.439 6.315 3.186 1.00 94.75 84 TYR A O 1
ATOM 584 N N . ALA A 1 85 ? 1.384 8.535 2.892 1.00 94.44 85 ALA A N 1
ATOM 585 C CA . ALA A 1 85 ? 0.488 8.477 1.738 1.00 94.44 85 ALA A CA 1
ATOM 586 C C . ALA A 1 85 ? 1.063 7.590 0.617 1.00 94.44 85 ALA A C 1
ATOM 588 O O . ALA A 1 85 ? 0.355 6.739 0.078 1.00 94.44 85 ALA A O 1
ATOM 589 N N . GLY A 1 86 ? 2.360 7.722 0.324 1.00 94.88 86 GLY A N 1
ATOM 590 C CA . GLY A 1 86 ? 3.053 6.873 -0.640 1.00 94.88 86 GLY A CA 1
ATOM 591 C C . GLY A 1 86 ? 3.059 5.395 -0.245 1.00 94.88 86 GLY A C 1
ATOM 592 O O . GLY A 1 86 ? 2.756 4.533 -1.071 1.00 94.88 86 GLY A O 1
ATOM 593 N N . ALA A 1 87 ? 3.311 5.089 1.029 1.00 96.12 87 ALA A N 1
ATOM 594 C CA . ALA A 1 87 ? 3.233 3.724 1.540 1.00 96.12 87 ALA A CA 1
ATOM 595 C C . ALA A 1 87 ? 1.810 3.149 1.473 1.00 96.12 87 ALA A C 1
ATOM 597 O O . ALA A 1 87 ? 1.658 1.992 1.089 1.00 96.12 87 ALA A O 1
ATOM 598 N N . LEU A 1 88 ? 0.768 3.941 1.762 1.00 97.50 88 LEU A N 1
ATOM 599 C CA . LEU A 1 88 ? -0.630 3.522 1.592 1.00 97.50 88 LEU A CA 1
ATOM 600 C C . LEU A 1 88 ? -0.927 3.157 0.130 1.00 97.50 88 LEU A C 1
ATOM 602 O O . LEU A 1 88 ? -1.517 2.108 -0.137 1.00 97.50 88 LEU A O 1
ATOM 606 N N . MET A 1 89 ? -0.483 3.984 -0.823 1.00 96.88 89 MET A N 1
ATOM 607 C CA . MET A 1 89 ? -0.658 3.720 -2.256 1.00 96.88 89 MET A CA 1
ATOM 608 C C . MET A 1 89 ? 0.043 2.430 -2.684 1.00 96.88 89 MET A C 1
ATOM 610 O O . MET A 1 89 ? -0.565 1.574 -3.321 1.00 96.88 89 MET A O 1
ATOM 614 N N . VAL A 1 90 ? 1.313 2.257 -2.310 1.00 96.88 90 VAL A N 1
ATOM 615 C CA . VAL A 1 90 ? 2.082 1.067 -2.696 1.00 96.88 90 VAL A CA 1
ATOM 616 C C . VAL A 1 90 ? 1.544 -0.191 -2.010 1.00 96.88 90 VAL A C 1
ATOM 618 O O . VAL A 1 90 ? 1.433 -1.221 -2.668 1.00 96.88 90 VAL A O 1
ATOM 621 N N . ALA A 1 91 ? 1.150 -0.125 -0.734 1.00 97.06 91 ALA A N 1
ATOM 622 C CA . ALA A 1 91 ? 0.590 -1.263 0.001 1.00 97.06 91 ALA A CA 1
ATOM 623 C C . ALA A 1 91 ? -0.739 -1.743 -0.597 1.00 97.06 91 ALA A C 1
ATOM 625 O O . ALA A 1 91 ? -0.917 -2.938 -0.836 1.00 97.06 91 ALA A O 1
ATOM 626 N N . THR A 1 92 ? -1.663 -0.818 -0.869 1.00 96.75 92 THR A N 1
ATOM 627 C CA . THR A 1 92 ? -2.969 -1.148 -1.463 1.00 96.75 92 THR A CA 1
ATOM 628 C C . THR A 1 92 ? -2.822 -1.668 -2.888 1.00 96.75 92 THR A C 1
ATOM 630 O O . THR A 1 92 ? -3.435 -2.676 -3.245 1.00 96.75 92 THR A O 1
ATOM 633 N N . GLN A 1 93 ? -1.938 -1.056 -3.681 1.00 96.50 93 GLN A N 1
ATOM 634 C CA . GLN A 1 93 ? -1.627 -1.538 -5.019 1.00 96.50 93 GLN A CA 1
ATOM 635 C C . GLN A 1 93 ? -1.021 -2.943 -4.972 1.00 96.50 93 GLN A C 1
ATOM 637 O O . GLN A 1 93 ? -1.480 -3.830 -5.687 1.00 96.50 93 GLN A O 1
ATOM 642 N N . LEU A 1 94 ? -0.039 -3.181 -4.104 1.00 95.75 94 LEU A N 1
ATOM 643 C CA . LEU A 1 94 ? 0.585 -4.489 -3.925 1.00 95.75 94 LEU A CA 1
ATOM 644 C C . LEU A 1 94 ? -0.450 -5.565 -3.571 1.00 95.75 94 LEU A C 1
ATOM 646 O O . LEU A 1 94 ? -0.490 -6.608 -4.223 1.00 95.75 94 LEU A O 1
ATOM 650 N N . ALA A 1 95 ? -1.327 -5.282 -2.607 1.00 95.25 95 ALA A N 1
ATOM 651 C CA . ALA A 1 95 ? -2.386 -6.191 -2.182 1.00 95.25 95 ALA A CA 1
ATOM 652 C C . ALA A 1 95 ? -3.405 -6.483 -3.300 1.00 95.25 95 ALA A C 1
ATOM 654 O O . ALA A 1 95 ? -3.883 -7.605 -3.433 1.00 95.25 95 ALA A O 1
ATOM 655 N N . SER A 1 96 ? -3.700 -5.513 -4.170 1.00 94.56 96 SER A N 1
ATOM 656 C CA . SER A 1 96 ? -4.576 -5.743 -5.332 1.00 94.56 96 SER A CA 1
ATOM 657 C C . SER A 1 96 ? -3.933 -6.583 -6.447 1.00 94.56 96 SER A C 1
ATOM 659 O O . SER A 1 96 ? -4.638 -7.136 -7.292 1.00 94.56 96 SER A O 1
ATOM 661 N N . ARG A 1 97 ? -2.596 -6.670 -6.484 1.00 94.44 97 ARG A N 1
ATOM 662 C CA . ARG A 1 97 ? -1.836 -7.324 -7.565 1.00 94.44 97 ARG A CA 1
ATOM 663 C C . ARG A 1 97 ? -1.221 -8.665 -7.166 1.00 94.44 97 ARG A C 1
ATOM 665 O O . ARG A 1 97 ? -0.795 -9.412 -8.050 1.00 94.44 97 ARG A O 1
ATOM 672 N N . ALA A 1 98 ? -1.175 -8.984 -5.874 1.00 92.25 98 ALA A N 1
ATOM 673 C CA . ALA A 1 98 ? -0.686 -10.258 -5.365 1.00 92.25 98 ALA A CA 1
ATOM 674 C C . ALA A 1 98 ? -1.425 -10.702 -4.095 1.00 92.25 98 ALA A C 1
ATOM 676 O O . ALA A 1 98 ? -1.712 -9.868 -3.235 1.00 92.25 98 ALA A O 1
ATOM 677 N N . PRO A 1 99 ? -1.647 -12.019 -3.919 1.00 92.19 99 PRO A N 1
ATOM 678 C CA . PRO A 1 99 ? -1.959 -12.556 -2.605 1.00 92.19 99 PRO A CA 1
ATOM 679 C C . PRO A 1 99 ? -0.739 -12.383 -1.695 1.00 92.19 99 PRO A C 1
ATOM 681 O O . PRO A 1 99 ? 0.385 -12.742 -2.061 1.00 92.19 99 PRO A O 1
ATOM 684 N N . LEU A 1 100 ? -0.962 -11.830 -0.512 1.00 93.38 100 LEU A N 1
ATOM 685 C CA . LEU A 1 100 ? 0.066 -11.620 0.493 1.00 93.38 100 LEU A CA 1
ATOM 686 C C . LEU A 1 100 ? 0.019 -12.750 1.517 1.00 93.38 100 LEU A C 1
ATOM 688 O O . LEU A 1 100 ? -1.034 -13.307 1.826 1.00 93.38 100 LEU A O 1
ATOM 692 N N . ALA A 1 101 ? 1.181 -13.089 2.071 1.00 92.62 101 ALA A N 1
ATOM 693 C CA . ALA A 1 101 ? 1.222 -14.008 3.198 1.00 92.62 101 ALA A CA 1
ATOM 694 C C . ALA A 1 101 ? 0.446 -13.395 4.385 1.00 92.62 101 ALA A C 1
ATOM 696 O O . ALA A 1 101 ? 0.546 -12.180 4.597 1.00 92.62 101 ALA A O 1
ATOM 697 N N . PRO A 1 102 ? -0.282 -14.193 5.190 1.00 92.94 102 PRO A N 1
ATOM 698 C CA . PRO A 1 102 ? -1.048 -13.667 6.320 1.00 92.94 102 PRO A CA 1
ATOM 699 C C . PRO A 1 102 ? -0.230 -12.768 7.265 1.00 92.94 102 PRO A C 1
ATOM 701 O O . PRO A 1 102 ? -0.685 -11.654 7.519 1.00 92.94 102 PRO A O 1
ATOM 704 N N . PRO A 1 103 ? 1.013 -13.122 7.670 1.00 94.12 103 PRO A N 1
ATOM 705 C CA . PRO A 1 103 ? 1.814 -12.255 8.540 1.00 94.12 103 PRO A CA 1
ATOM 706 C C . PRO A 1 103 ? 2.118 -10.883 7.928 1.00 94.12 103 PRO A C 1
ATOM 708 O O . PRO A 1 103 ? 2.161 -9.880 8.634 1.00 94.12 103 PRO A O 1
ATOM 711 N N . LEU A 1 104 ? 2.305 -10.823 6.605 1.00 94.38 104 LEU A N 1
ATOM 712 C CA . LEU A 1 104 ? 2.526 -9.559 5.906 1.00 94.38 104 LEU A CA 1
ATOM 713 C C . LEU A 1 104 ? 1.246 -8.719 5.878 1.00 94.38 104 LEU A C 1
ATOM 715 O O . LEU A 1 104 ? 1.299 -7.518 6.118 1.00 94.38 104 LEU A O 1
ATOM 719 N N . THR A 1 105 ? 0.095 -9.343 5.625 1.00 95.81 105 THR A N 1
ATOM 720 C CA . THR A 1 105 ? -1.204 -8.653 5.653 1.00 95.81 105 THR A CA 1
ATOM 721 C C . THR A 1 105 ? -1.484 -8.059 7.032 1.00 95.81 105 THR A C 1
ATOM 723 O O . THR A 1 105 ? -1.880 -6.898 7.134 1.00 95.81 105 THR A O 1
ATOM 726 N N . GLU A 1 106 ? -1.230 -8.822 8.098 1.00 95.44 106 GLU A N 1
ATOM 727 C CA . GLU A 1 106 ? -1.390 -8.354 9.476 1.00 95.44 106 GLU A CA 1
ATOM 728 C C . GLU A 1 106 ? -0.450 -7.185 9.794 1.00 95.44 106 GLU A C 1
ATOM 730 O O . GLU A 1 106 ? -0.896 -6.171 10.333 1.00 95.44 106 GLU A O 1
ATOM 735 N N . ALA A 1 107 ? 0.825 -7.289 9.404 1.00 96.12 107 ALA A N 1
ATOM 736 C CA . ALA A 1 107 ? 1.811 -6.230 9.600 1.00 96.12 107 ALA A CA 1
ATOM 737 C C . ALA A 1 107 ? 1.441 -4.941 8.848 1.00 96.12 107 ALA A C 1
ATOM 739 O O . ALA A 1 107 ? 1.583 -3.847 9.398 1.00 96.12 107 ALA A O 1
ATOM 740 N N . LEU A 1 108 ? 0.925 -5.052 7.618 1.00 96.94 108 LEU A N 1
ATOM 741 C CA . LEU A 1 108 ? 0.447 -3.899 6.853 1.00 96.94 108 LEU A CA 1
ATOM 742 C C . LEU A 1 108 ? -0.769 -3.253 7.517 1.00 96.94 108 LEU A C 1
ATOM 744 O O . LEU A 1 108 ? -0.775 -2.039 7.689 1.00 96.94 108 LEU A O 1
ATOM 748 N N . LEU A 1 109 ? -1.765 -4.034 7.942 1.00 96.88 109 LEU A N 1
ATOM 749 C CA . LEU A 1 109 ? -2.933 -3.504 8.654 1.00 96.88 109 LEU A CA 1
ATOM 750 C C . LEU A 1 109 ? -2.538 -2.805 9.962 1.00 96.88 109 LEU A C 1
ATOM 752 O O . LEU A 1 109 ? -3.038 -1.719 10.254 1.00 96.88 109 LEU A O 1
ATOM 756 N N . GLU A 1 110 ? -1.619 -3.388 10.736 1.00 96.31 110 GLU A N 1
ATOM 757 C CA . GLU A 1 110 ? -1.093 -2.761 11.952 1.00 96.31 110 GLU A CA 1
ATOM 758 C C . GLU A 1 110 ? -0.340 -1.465 11.634 1.00 96.31 110 GLU A C 1
ATOM 760 O O . GLU A 1 110 ? -0.584 -0.451 12.286 1.00 96.31 110 GLU A O 1
ATOM 765 N N . GLY A 1 111 ? 0.535 -1.470 10.625 1.00 96.12 111 GLY A N 1
ATOM 766 C CA . GLY A 1 111 ? 1.299 -0.294 10.209 1.00 96.12 111 GLY A CA 1
ATOM 767 C C . GLY A 1 111 ? 0.411 0.840 9.696 1.00 96.12 111 GLY A C 1
ATOM 768 O O . GLY A 1 111 ? 0.587 1.989 10.103 1.00 96.12 111 GLY A O 1
ATOM 769 N N . VAL A 1 112 ? -0.591 0.521 8.871 1.00 96.62 112 VAL A N 1
ATOM 770 C CA . VAL A 1 112 ? -1.595 1.481 8.390 1.00 96.62 112 VAL A CA 1
ATOM 771 C C . VAL A 1 112 ? -2.340 2.088 9.571 1.00 96.62 112 VAL A C 1
ATOM 773 O O . VAL A 1 112 ? -2.341 3.308 9.719 1.00 96.62 112 VAL A O 1
ATOM 776 N N . ALA A 1 113 ? -2.913 1.266 10.449 1.00 95.19 113 ALA A N 1
ATOM 777 C CA . ALA A 1 113 ? -3.695 1.751 11.580 1.00 95.19 113 ALA A CA 1
ATOM 778 C C . ALA A 1 113 ? -2.855 2.579 12.565 1.00 95.19 113 ALA A C 1
ATOM 780 O O . ALA A 1 113 ? -3.288 3.631 13.028 1.00 95.19 113 ALA A O 1
ATOM 781 N N . LYS A 1 114 ? -1.637 2.126 12.874 1.00 94.69 114 LYS A N 1
ATOM 782 C CA . LYS A 1 114 ? -0.721 2.801 13.801 1.00 94.69 114 LYS A CA 1
ATOM 783 C C . LYS A 1 114 ? -0.187 4.122 13.246 1.00 94.69 114 LYS A C 1
ATOM 785 O O . LYS A 1 114 ? 0.025 5.053 14.019 1.00 94.69 114 LYS A O 1
ATOM 790 N N . GLY A 1 115 ? 0.069 4.192 11.940 1.00 92.56 115 GLY A N 1
ATOM 791 C CA . GLY A 1 115 ? 0.584 5.385 11.266 1.00 92.56 115 GLY A CA 1
ATOM 792 C C . GLY A 1 115 ? -0.481 6.436 10.946 1.00 92.56 115 GLY A C 1
ATOM 793 O O . GLY A 1 115 ? -0.126 7.547 10.550 1.00 92.56 115 GLY A O 1
ATOM 794 N N . ALA A 1 116 ? -1.763 6.100 11.118 1.00 93.25 116 ALA A N 1
ATOM 795 C CA . ALA A 1 116 ? -2.881 6.970 10.793 1.00 93.25 116 ALA A CA 1
ATOM 796 C C . ALA A 1 116 ? -2.824 8.279 11.597 1.00 93.25 116 ALA A C 1
ATOM 798 O O . ALA A 1 116 ? -2.732 8.286 12.824 1.00 93.25 116 ALA A O 1
ATOM 799 N N . ARG A 1 117 ? -2.851 9.401 10.876 1.00 91.38 117 ARG A N 1
ATOM 800 C CA . ARG A 1 117 ? -2.661 10.753 11.415 1.00 91.38 117 ARG A CA 1
ATOM 801 C C . ARG A 1 117 ? -3.328 11.782 10.521 1.00 91.38 117 ARG A C 1
ATOM 803 O O . ARG A 1 117 ? -3.478 11.535 9.326 1.00 91.38 117 ARG A O 1
ATOM 810 N N . ALA A 1 118 ? -3.663 12.950 11.059 1.00 87.75 118 ALA A N 1
ATOM 811 C CA . ALA A 1 118 ? -4.179 14.052 10.258 1.00 87.75 118 ALA A CA 1
ATOM 812 C C . ALA A 1 118 ? -3.115 14.533 9.246 1.00 87.75 118 ALA A C 1
ATOM 814 O O . ALA A 1 118 ? -1.927 14.559 9.583 1.00 87.75 118 ALA A O 1
ATOM 815 N N . PRO A 1 119 ? -3.507 14.916 8.017 1.00 91.00 119 PRO A N 1
ATOM 816 C CA . PRO A 1 119 ? -4.869 14.935 7.461 1.00 91.00 119 PRO A CA 1
ATOM 817 C C . PRO A 1 119 ? -5.309 13.607 6.800 1.00 91.00 119 PRO A C 1
ATOM 819 O O . PRO A 1 119 ? -6.292 13.584 6.071 1.00 91.00 119 PRO A O 1
ATOM 822 N N . LEU A 1 120 ? -4.590 12.503 7.024 1.00 94.31 120 LEU A N 1
ATOM 823 C CA . LEU A 1 120 ? -4.708 11.239 6.285 1.00 94.31 120 LEU A CA 1
ATOM 824 C C . LEU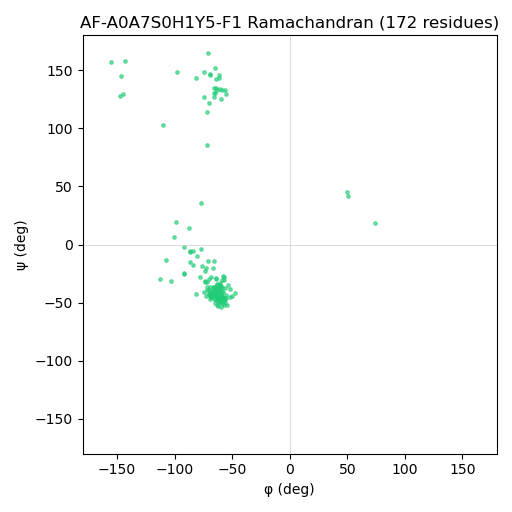 A 1 120 ? -5.550 10.149 6.978 1.00 94.31 120 LEU A C 1
ATOM 826 O O . LEU A 1 120 ? -5.424 8.970 6.646 1.00 94.31 120 LEU A O 1
ATOM 830 N N . HIS A 1 121 ? -6.407 10.501 7.942 1.00 93.75 121 HIS A N 1
ATOM 831 C CA . HIS A 1 121 ? -7.250 9.517 8.640 1.00 93.75 121 HIS A CA 1
ATOM 832 C C . HIS A 1 121 ? -8.190 8.773 7.683 1.00 93.75 121 HIS A C 1
ATOM 834 O O . HIS A 1 121 ? -8.286 7.547 7.740 1.00 93.75 121 HIS A O 1
ATOM 840 N N . ALA A 1 122 ? -8.832 9.500 6.763 1.00 92.06 122 ALA A N 1
ATOM 841 C CA . ALA A 1 122 ? -9.717 8.907 5.765 1.00 92.06 122 ALA A CA 1
ATOM 842 C C . ALA A 1 122 ? -8.956 7.931 4.851 1.00 92.06 122 ALA A C 1
ATOM 844 O O . ALA A 1 122 ? -9.409 6.813 4.622 1.00 92.06 122 ALA A O 1
ATOM 845 N N . GLN A 1 123 ? -7.761 8.313 4.401 1.00 95.00 123 GLN A N 1
ATOM 8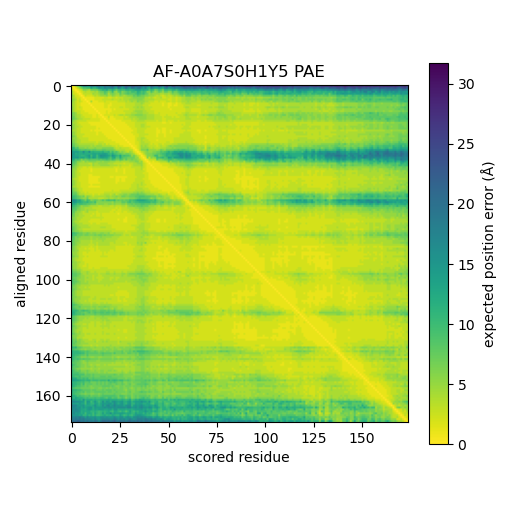46 C CA . GLN A 1 123 ? -6.909 7.498 3.537 1.00 95.00 123 GLN A CA 1
ATOM 847 C C . GLN A 1 123 ? -6.419 6.237 4.253 1.00 95.00 123 GLN A C 1
ATOM 849 O O . GLN A 1 123 ? -6.363 5.172 3.642 1.00 95.00 123 GLN A O 1
ATOM 854 N N . ALA A 1 124 ? -6.116 6.318 5.550 1.00 95.50 124 ALA A N 1
ATOM 855 C CA . ALA A 1 124 ? -5.761 5.151 6.354 1.00 95.50 124 ALA A CA 1
ATOM 856 C C . ALA A 1 124 ? -6.919 4.140 6.443 1.00 95.50 124 ALA A C 1
ATOM 858 O O . ALA A 1 124 ? -6.708 2.932 6.306 1.00 95.50 124 ALA A O 1
ATOM 859 N N . LEU A 1 125 ? -8.153 4.623 6.621 1.00 94.44 125 LEU A N 1
ATOM 860 C CA . LEU A 1 125 ? -9.352 3.778 6.636 1.00 94.44 125 LEU A CA 1
ATOM 861 C C . LEU A 1 125 ? -9.649 3.181 5.257 1.00 94.44 125 LEU A C 1
ATOM 863 O O . LEU A 1 125 ? -9.917 1.986 5.156 1.00 94.44 125 LEU A O 1
ATOM 867 N N . GLN A 1 126 ? -9.523 3.973 4.191 1.00 94.69 126 GLN A N 1
ATOM 868 C CA . GLN A 1 126 ? -9.648 3.502 2.808 1.00 94.69 126 GLN A CA 1
ATOM 869 C C . GLN A 1 126 ? -8.613 2.419 2.483 1.00 94.69 126 GLN A C 1
ATOM 871 O O . GLN A 1 126 ? -8.955 1.394 1.896 1.00 94.69 126 GLN A O 1
ATOM 876 N N . ALA A 1 127 ? -7.362 2.604 2.909 1.00 96.31 127 ALA A N 1
ATOM 877 C CA . ALA A 1 127 ? -6.314 1.610 2.731 1.00 96.31 127 ALA A CA 1
ATOM 878 C C . ALA A 1 127 ? -6.585 0.338 3.546 1.00 96.31 127 ALA A C 1
ATOM 880 O O . ALA A 1 127 ? -6.428 -0.764 3.024 1.00 96.31 127 ALA A O 1
ATOM 881 N N . SER A 1 128 ? -7.054 0.476 4.790 1.00 95.69 128 SER A N 1
ATOM 882 C CA . SER A 1 128 ? -7.453 -0.662 5.630 1.00 95.69 128 SER A CA 1
ATOM 883 C C . SER A 1 128 ? -8.589 -1.458 4.986 1.00 95.69 128 SER A C 1
ATOM 885 O O . SER A 1 128 ? -8.520 -2.685 4.920 1.00 95.69 128 SER A O 1
ATOM 887 N N . LEU A 1 129 ? -9.595 -0.769 4.439 1.00 94.62 129 LEU A N 1
ATOM 888 C CA . LEU A 1 129 ? -10.681 -1.386 3.684 1.00 94.62 129 LEU A CA 1
ATOM 889 C C . LEU A 1 129 ? -10.157 -2.126 2.451 1.00 94.62 129 LEU A C 1
ATOM 891 O O . LEU A 1 129 ? -10.496 -3.290 2.257 1.00 94.62 129 LEU A O 1
ATOM 895 N N . ALA A 1 130 ? -9.312 -1.485 1.642 1.00 95.38 130 ALA A N 1
ATOM 896 C CA . ALA A 1 130 ? -8.744 -2.095 0.445 1.00 95.38 130 ALA A CA 1
ATOM 897 C C . ALA A 1 130 ? -7.907 -3.344 0.774 1.00 95.38 130 ALA A C 1
ATOM 899 O O . ALA A 1 130 ? -8.013 -4.355 0.079 1.00 95.38 130 ALA A O 1
ATOM 900 N N . LEU A 1 131 ? -7.123 -3.321 1.857 1.00 9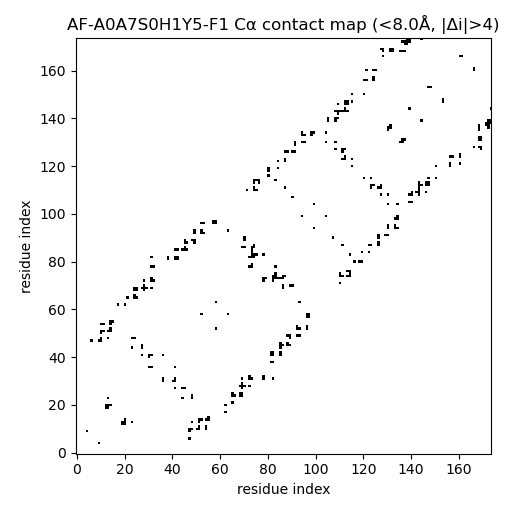5.56 131 LEU A N 1
ATOM 901 C CA . LEU A 1 131 ? -6.394 -4.495 2.347 1.00 95.56 131 LEU A CA 1
ATOM 902 C C . LEU A 1 131 ? -7.354 -5.613 2.772 1.00 95.56 131 LEU A C 1
ATOM 904 O O . LEU A 1 131 ? -7.175 -6.755 2.354 1.00 95.56 131 LEU A O 1
ATOM 908 N N . CYS A 1 132 ? -8.405 -5.294 3.532 1.00 94.31 132 CYS A N 1
ATOM 909 C CA . CYS A 1 132 ? -9.380 -6.297 3.961 1.00 94.31 132 CYS A CA 1
ATOM 910 C C . CYS A 1 132 ? -10.133 -6.920 2.777 1.00 94.31 132 CYS A C 1
ATOM 912 O O . CYS A 1 132 ? -10.305 -8.137 2.734 1.00 94.31 132 CYS A O 1
ATOM 914 N N . GLN A 1 133 ? -10.519 -6.108 1.788 1.00 92.75 133 GLN A N 1
ATOM 915 C CA . GLN A 1 133 ? -11.188 -6.565 0.567 1.00 92.75 133 GLN A CA 1
ATOM 916 C C . GLN A 1 133 ? -10.285 -7.453 -0.291 1.00 92.75 133 GLN A C 1
ATOM 918 O O . GLN A 1 133 ? -10.694 -8.534 -0.708 1.00 92.75 133 GLN A O 1
ATOM 923 N N . THR A 1 134 ? -9.061 -7.000 -0.569 1.00 94.19 134 THR A N 1
ATOM 924 C CA . THR A 1 134 ? -8.146 -7.699 -1.486 1.00 94.19 134 THR A CA 1
ATOM 925 C C . THR A 1 134 ? -7.561 -8.969 -0.880 1.00 94.19 134 THR A C 1
ATOM 927 O O . THR A 1 134 ? -7.328 -9.929 -1.610 1.00 94.19 134 THR A O 1
ATOM 930 N N . GLN A 1 135 ? -7.357 -9.001 0.440 1.00 94.06 135 GLN A N 1
ATOM 931 C CA . GLN A 1 135 ? -6.790 -10.153 1.148 1.00 94.06 135 GLN A CA 1
ATOM 932 C C . GLN A 1 135 ? -7.850 -11.013 1.858 1.00 94.06 135 GLN A C 1
ATOM 934 O O . GLN A 1 135 ? -7.491 -11.940 2.580 1.00 94.06 135 GLN A O 1
ATOM 939 N N . ALA A 1 136 ? -9.145 -10.729 1.658 1.00 89.56 136 ALA A N 1
ATOM 940 C CA . ALA A 1 136 ? -10.271 -11.440 2.276 1.00 89.56 136 ALA A CA 1
ATOM 941 C C . ALA A 1 136 ? -10.128 -11.600 3.806 1.00 89.56 136 ALA A C 1
ATOM 943 O O . ALA A 1 136 ? -10.347 -12.677 4.371 1.00 89.56 136 ALA A O 1
ATOM 944 N N . VAL A 1 137 ? -9.730 -10.517 4.478 1.00 90.44 137 VAL A N 1
ATOM 945 C CA . VAL A 1 137 ? -9.480 -10.501 5.925 1.00 90.44 137 VAL A CA 1
ATOM 946 C C . VAL A 1 137 ? -10.804 -10.630 6.668 1.00 90.44 137 VAL A C 1
ATOM 948 O O . VAL A 1 137 ? -11.701 -9.811 6.503 1.00 90.44 137 VAL A O 1
ATOM 951 N N . LYS A 1 138 ? -10.922 -11.669 7.501 1.00 86.62 138 LYS A N 1
ATOM 952 C CA . LYS A 1 138 ? -12.149 -11.957 8.266 1.00 86.62 138 LYS A CA 1
ATOM 953 C C . LYS A 1 138 ? -12.171 -11.321 9.651 1.00 86.62 138 LYS A C 1
ATOM 955 O O . LYS A 1 138 ? -13.242 -11.110 10.202 1.00 86.62 138 LYS A O 1
ATOM 960 N N . THR A 1 139 ? -10.998 -11.060 10.217 1.00 88.38 139 THR A N 1
ATOM 961 C CA . THR A 1 139 ? -10.821 -10.511 11.564 1.00 88.38 139 THR A CA 1
ATOM 962 C C . THR A 1 139 ? -9.622 -9.580 11.555 1.00 88.38 139 THR A C 1
ATOM 964 O O . THR A 1 139 ? -8.550 -9.982 11.093 1.00 88.38 139 THR A O 1
ATOM 967 N N . LEU A 1 140 ? -9.774 -8.35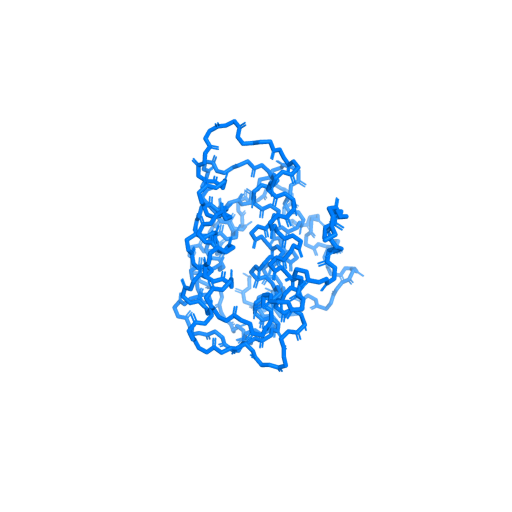6 12.062 1.00 89.31 140 LEU A N 1
ATOM 968 C CA . LEU A 1 140 ? -8.653 -7.428 12.137 1.00 89.31 140 LEU A CA 1
ATOM 969 C C . LEU A 1 140 ? -7.627 -7.893 13.182 1.00 89.31 140 LEU A C 1
ATOM 971 O O . LEU A 1 140 ? -8.006 -8.397 14.245 1.00 89.31 140 LEU A O 1
ATOM 975 N N . PRO A 1 141 ? -6.323 -7.658 12.946 1.00 93.25 141 PRO A N 1
ATOM 976 C CA . PRO A 1 141 ? -5.318 -7.821 13.984 1.00 93.25 141 PRO A CA 1
ATOM 977 C C . PRO A 1 141 ? -5.677 -6.956 15.194 1.00 93.25 141 PRO A C 1
ATOM 979 O O . PRO A 1 141 ? -5.950 -5.761 15.053 1.00 93.25 141 PRO A O 1
ATOM 982 N N . GLY A 1 142 ? -5.619 -7.518 16.403 1.00 92.94 142 GLY A N 1
ATOM 983 C CA . GLY A 1 142 ? -6.049 -6.805 17.612 1.00 92.94 142 GLY A CA 1
ATOM 984 C C . GLY A 1 142 ? -5.302 -5.486 17.857 1.00 92.94 142 GLY A C 1
ATOM 985 O O . GLY A 1 142 ? -5.848 -4.563 18.459 1.00 92.94 142 GLY A O 1
ATOM 986 N N . ARG A 1 143 ? -4.059 -5.360 17.371 1.00 92.75 143 ARG A N 1
ATOM 987 C CA . ARG A 1 143 ? -3.307 -4.096 17.409 1.00 92.75 143 ARG A CA 1
ATOM 988 C C . ARG A 1 143 ? -3.837 -3.075 16.407 1.00 92.75 143 ARG A C 1
ATOM 990 O O . ARG A 1 143 ? -4.036 -1.928 16.795 1.00 92.75 143 ARG A O 1
ATOM 997 N N . ALA A 1 144 ? -4.117 -3.492 15.171 1.00 93.19 144 ALA A N 1
ATOM 998 C CA . ALA A 1 144 ? -4.722 -2.627 14.163 1.00 93.19 144 ALA A CA 1
ATOM 999 C C . ALA A 1 144 ? -6.064 -2.077 14.664 1.00 93.19 144 ALA A C 1
ATOM 1001 O O . ALA A 1 144 ? -6.251 -0.864 14.704 1.00 93.19 144 ALA A O 1
ATOM 1002 N N . PHE A 1 145 ? -6.931 -2.952 15.185 1.00 92.81 145 PHE A N 1
ATOM 1003 C CA . PHE A 1 145 ? -8.206 -2.559 15.788 1.00 92.81 145 PHE A CA 1
ATOM 1004 C C . PHE A 1 145 ? -8.029 -1.505 16.894 1.00 92.81 145 PHE A C 1
ATOM 1006 O O . PHE A 1 145 ? -8.617 -0.428 16.827 1.00 92.81 145 PHE A O 1
ATOM 1013 N N . LYS A 1 146 ? -7.139 -1.758 17.869 1.00 94.12 146 LYS A N 1
ATOM 1014 C CA . LYS A 1 146 ? -6.844 -0.820 18.971 1.00 94.12 146 LYS A CA 1
ATOM 1015 C C . LYS A 1 146 ? -6.376 0.558 18.503 1.00 94.12 146 LYS A C 1
ATOM 1017 O O . LYS A 1 146 ? -6.568 1.525 19.237 1.00 94.12 146 LYS A O 1
ATOM 1022 N N . HIS A 1 147 ? -5.707 0.646 17.356 1.00 93.75 147 HIS A N 1
ATOM 1023 C CA . HIS A 1 147 ? -5.279 1.919 16.784 1.00 93.75 147 HIS A CA 1
ATOM 1024 C C . HIS A 1 147 ? -6.417 2.610 16.024 1.00 93.75 147 HIS A C 1
ATOM 1026 O O . HIS A 1 147 ? -6.626 3.802 16.233 1.00 93.75 147 HIS A O 1
ATOM 1032 N N . LEU A 1 148 ? -7.196 1.869 15.229 1.00 91.75 148 LEU A N 1
ATOM 1033 C CA . LEU A 1 148 ? -8.321 2.427 14.472 1.00 91.75 148 LEU A CA 1
ATOM 1034 C C . LEU A 1 148 ? -9.403 3.010 15.386 1.00 91.75 148 LEU A C 1
ATOM 1036 O O . LEU A 1 148 ? -9.846 4.127 15.148 1.00 91.75 148 LEU A O 1
ATOM 1040 N N . VAL A 1 149 ? -9.771 2.330 16.478 1.00 92.25 149 VAL A N 1
ATOM 1041 C CA . VAL A 1 149 ? -10.788 2.841 17.427 1.00 92.25 149 VAL A CA 1
ATOM 1042 C C . VAL A 1 149 ? -10.364 4.106 18.175 1.00 92.25 149 VAL A C 1
ATOM 1044 O O . VAL A 1 149 ? -11.196 4.769 18.785 1.00 92.25 149 VAL A O 1
ATOM 1047 N N . LYS A 1 150 ? -9.072 4.447 18.145 1.00 92.06 150 LYS A N 1
ATOM 1048 C CA . LYS A 1 150 ? -8.537 5.684 18.729 1.00 92.06 150 LYS A CA 1
ATOM 1049 C C . LYS A 1 150 ? -8.494 6.836 17.729 1.00 92.06 150 LYS A C 1
ATOM 1051 O O . LYS A 1 150 ? -8.069 7.927 18.105 1.00 92.06 150 LYS A O 1
ATOM 1056 N N . LEU A 1 151 ? -8.890 6.606 16.476 1.00 90.81 151 LEU A N 1
ATOM 1057 C CA . LEU A 1 151 ? -8.949 7.665 15.481 1.00 90.81 151 LEU A CA 1
ATOM 1058 C C . LEU A 1 151 ? -9.975 8.724 15.899 1.00 90.81 151 LEU A C 1
ATOM 1060 O O . LEU A 1 151 ? -11.103 8.378 16.267 1.00 90.81 151 LEU A O 1
ATOM 1064 N N . PRO A 1 152 ? -9.609 10.014 15.833 1.00 89.44 152 PRO A N 1
ATOM 1065 C CA . PRO A 1 152 ? -10.551 11.083 16.110 1.00 89.44 152 PRO A CA 1
ATOM 1066 C C . PRO A 1 152 ? -11.664 11.056 15.062 1.00 89.44 152 PRO A C 1
ATOM 1068 O O . PRO A 1 152 ? -11.395 10.920 13.869 1.00 89.44 152 PRO A O 1
ATOM 1071 N N . ASP A 1 153 ? -12.907 11.175 15.525 1.00 90.06 153 ASP A N 1
ATOM 1072 C CA . ASP A 1 153 ? -14.108 11.096 14.688 1.00 90.06 153 ASP A CA 1
ATOM 1073 C C . ASP A 1 153 ? -14.150 9.852 13.777 1.00 90.06 153 ASP A C 1
ATOM 1075 O O . ASP A 1 153 ? -14.493 9.919 12.597 1.00 90.06 153 ASP A O 1
ATOM 1079 N N . LEU A 1 154 ? -13.762 8.682 14.303 1.00 89.44 154 LEU A N 1
ATOM 1080 C CA . LEU A 1 154 ? -13.917 7.423 13.569 1.00 89.44 154 LEU A CA 1
ATOM 1081 C C . LEU A 1 154 ? -15.343 7.234 13.006 1.00 89.44 154 LEU A C 1
ATOM 1083 O O . LEU A 1 154 ? -15.438 6.853 11.840 1.00 89.44 154 LEU A O 1
ATOM 1087 N N . PRO A 1 155 ? -16.440 7.507 13.749 1.00 88.25 155 PRO A N 1
ATOM 1088 C CA . PRO A 1 155 ? -17.789 7.335 13.215 1.00 88.25 155 PRO A CA 1
ATOM 1089 C C . PRO A 1 155 ? -18.060 8.194 11.977 1.00 88.25 155 PRO A C 1
ATOM 1091 O O . PRO A 1 155 ? -18.631 7.681 11.017 1.00 88.25 155 PRO A O 1
ATOM 1094 N N . GLY A 1 156 ? -17.624 9.460 11.965 1.00 90.44 156 GLY A N 1
ATOM 1095 C CA . GLY A 1 156 ? -17.760 10.344 10.807 1.00 90.44 156 GLY A CA 1
ATOM 1096 C C . GLY A 1 156 ? -16.989 9.819 9.598 1.00 90.44 156 GLY A C 1
ATOM 1097 O O . GLY A 1 156 ? -17.578 9.569 8.545 1.00 90.44 156 GLY A O 1
ATOM 1098 N N . HIS A 1 157 ? -15.696 9.529 9.775 1.00 88.75 157 HIS A N 1
ATOM 1099 C CA . HIS A 1 157 ? -14.867 8.993 8.692 1.00 88.75 157 HIS A CA 1
ATOM 1100 C C . HIS A 1 157 ? -15.384 7.647 8.159 1.00 88.75 157 HIS A C 1
ATOM 1102 O O . HIS A 1 157 ? -15.318 7.385 6.958 1.00 88.75 157 HIS A O 1
ATOM 1108 N N . PHE A 1 158 ? -15.895 6.780 9.035 1.00 87.25 158 PHE A N 1
ATOM 1109 C CA . PHE A 1 158 ? -16.444 5.485 8.647 1.00 87.25 158 PHE A CA 1
ATOM 1110 C C . PHE A 1 158 ? -17.786 5.627 7.919 1.00 87.25 158 PHE A C 1
ATOM 1112 O O . PHE A 1 158 ? -18.015 4.945 6.923 1.00 87.25 158 PHE A O 1
ATOM 1119 N N . ALA A 1 159 ? -18.653 6.546 8.350 1.00 87.75 159 ALA A N 1
ATOM 1120 C CA . ALA A 1 159 ? -19.891 6.853 7.639 1.00 87.75 159 ALA A CA 1
ATOM 1121 C C . ALA A 1 159 ? -19.612 7.366 6.218 1.00 87.75 159 ALA A C 1
ATOM 1123 O O . ALA A 1 159 ? -20.263 6.930 5.265 1.00 87.75 159 ALA A O 1
ATOM 1124 N N . ASP A 1 160 ? -18.613 8.233 6.055 1.00 88.56 160 ASP A N 1
ATOM 1125 C CA . ASP A 1 160 ? -18.185 8.707 4.737 1.00 88.56 160 ASP A CA 1
ATOM 1126 C C . ASP A 1 160 ? -17.579 7.581 3.889 1.00 88.56 160 ASP A C 1
ATOM 1128 O O . ASP A 1 160 ? -17.859 7.484 2.690 1.00 88.56 160 ASP A O 1
ATOM 1132 N N . LEU A 1 161 ? -16.831 6.664 4.510 1.00 88.94 161 LEU A N 1
ATOM 1133 C CA . LEU A 1 161 ? -16.329 5.463 3.847 1.00 88.94 161 LEU A CA 1
ATOM 1134 C C . LEU A 1 161 ? -17.478 4.584 3.323 1.00 88.94 161 LEU A C 1
ATOM 1136 O O . LEU A 1 161 ? -17.434 4.166 2.168 1.00 88.94 161 LEU A O 1
ATOM 1140 N N . CYS A 1 162 ? -18.522 4.355 4.124 1.00 86.81 162 CYS A N 1
ATOM 1141 C CA . CYS A 1 162 ? -19.711 3.592 3.727 1.00 86.81 162 CYS A CA 1
ATOM 1142 C C . CYS A 1 162 ? -20.509 4.257 2.596 1.00 86.81 162 CYS A C 1
ATOM 1144 O O . CYS A 1 162 ? -21.143 3.563 1.805 1.00 86.81 162 CYS A O 1
ATOM 1146 N N . ARG A 1 163 ? -20.490 5.593 2.498 1.00 87.06 163 ARG A N 1
ATOM 1147 C CA . ARG A 1 163 ? -21.131 6.322 1.388 1.00 87.06 163 ARG A CA 1
ATOM 1148 C C . ARG A 1 163 ? -20.368 6.164 0.075 1.00 87.06 163 ARG A C 1
ATOM 1150 O O . ARG A 1 163 ? -20.990 6.119 -0.982 1.00 87.06 163 ARG A O 1
ATOM 1157 N N . GLY A 1 164 ? -19.036 6.114 0.135 1.00 82.50 164 GLY A N 1
ATOM 1158 C CA . GLY A 1 164 ? -18.176 6.048 -1.050 1.00 82.50 164 GLY A CA 1
ATOM 1159 C C . GLY A 1 164 ? -17.816 4.633 -1.513 1.00 82.50 164 GLY A C 1
ATOM 1160 O O . GLY A 1 164 ? -17.488 4.443 -2.683 1.00 82.50 164 GLY A O 1
ATOM 1161 N N . TYR A 1 165 ? -17.853 3.641 -0.619 1.00 83.69 165 TYR A N 1
ATOM 1162 C CA . TYR A 1 165 ? -17.295 2.308 -0.858 1.00 83.69 165 TYR A CA 1
ATOM 1163 C C . TYR A 1 165 ? -18.142 1.195 -0.229 1.00 83.69 165 TYR A C 1
ATOM 1165 O O . TYR A 1 165 ? -18.846 1.400 0.757 1.00 83.69 165 TYR A O 1
ATOM 1173 N N . ARG A 1 166 ? -18.008 -0.036 -0.750 1.00 82.19 166 ARG A N 1
ATOM 1174 C CA . ARG A 1 166 ? -18.559 -1.245 -0.107 1.00 82.19 166 ARG A CA 1
ATOM 1175 C C . ARG A 1 166 ? -17.757 -1.594 1.148 1.00 82.19 166 ARG A C 1
ATOM 1177 O O . ARG A 1 166 ? -16.801 -2.369 1.086 1.00 82.19 166 ARG A O 1
ATOM 1184 N N . ALA A 1 167 ? -18.124 -0.982 2.268 1.00 79.94 167 ALA A N 1
ATOM 1185 C CA . ALA A 1 167 ? -17.375 -1.052 3.517 1.00 79.94 167 ALA A CA 1
ATOM 1186 C C . ALA A 1 167 ? -17.550 -2.368 4.299 1.00 79.94 167 ALA A C 1
ATOM 1188 O O . ALA A 1 167 ? -16.853 -2.551 5.291 1.00 79.94 167 ALA A O 1
ATOM 1189 N N . ASP A 1 168 ? -18.398 -3.304 3.851 1.00 80.25 168 ASP A N 1
ATOM 1190 C CA . ASP A 1 168 ? -18.694 -4.573 4.550 1.00 80.25 168 ASP A CA 1
ATOM 1191 C C . ASP A 1 168 ? -17.429 -5.357 4.927 1.00 80.25 168 ASP A C 1
ATOM 1193 O O . ASP A 1 168 ? -17.317 -5.914 6.017 1.00 80.25 168 ASP A O 1
ATOM 1197 N N . ALA A 1 169 ? -16.436 -5.342 4.037 1.00 79.12 169 ALA A N 1
ATOM 1198 C CA . ALA A 1 169 ? -15.162 -6.022 4.233 1.00 79.12 169 ALA A CA 1
ATOM 1199 C C . ALA A 1 169 ? -14.308 -5.434 5.368 1.00 79.12 169 ALA A C 1
ATOM 1201 O O . ALA A 1 169 ? -13.414 -6.120 5.846 1.00 79.12 169 ALA A O 1
ATOM 1202 N N . LEU A 1 170 ? -14.558 -4.190 5.787 1.00 79.19 170 LEU A N 1
ATOM 1203 C CA . LEU A 1 170 ? -13.950 -3.592 6.977 1.00 79.19 170 LEU A CA 1
ATOM 1204 C C . LEU A 1 170 ? -14.932 -3.554 8.154 1.00 79.19 170 LEU A C 1
ATOM 1206 O O . LEU A 1 170 ? -14.490 -3.705 9.279 1.00 79.19 170 LEU A O 1
ATOM 1210 N N . ALA A 1 171 ? -16.237 -3.416 7.913 1.00 77.50 171 ALA A N 1
ATOM 1211 C CA . ALA A 1 171 ? -17.269 -3.352 8.951 1.00 77.50 171 ALA A CA 1
ATOM 1212 C C . ALA A 1 171 ? -17.447 -4.663 9.728 1.00 77.50 171 ALA A C 1
ATOM 1214 O O . ALA A 1 171 ? -17.732 -4.640 10.914 1.00 77.50 171 ALA A O 1
ATOM 1215 N N . VAL A 1 172 ? -17.319 -5.812 9.061 1.00 76.88 172 VAL A N 1
ATOM 1216 C CA . VAL A 1 172 ? -17.416 -7.126 9.716 1.00 76.88 172 VAL A CA 1
ATOM 1217 C C . VAL A 1 172 ? -16.228 -7.405 10.652 1.00 76.88 172 VAL A C 1
ATOM 1219 O O . VAL A 1 172 ? -16.455 -7.912 11.749 1.00 76.88 172 VAL A O 1
ATOM 1222 N N . PRO A 1 173 ? -14.970 -7.127 10.255 1.00 74.94 173 PRO A N 1
ATOM 1223 C CA . PRO A 1 173 ? -13.815 -7.392 11.111 1.00 74.94 173 PRO A CA 1
ATOM 1224 C C . PRO A 1 173 ? -13.448 -6.272 12.105 1.00 74.94 173 PRO A C 1
ATOM 1226 O O . PRO A 1 173 ? -12.517 -6.494 12.886 1.00 74.94 173 PRO A O 1
ATOM 1229 N N . LEU A 1 174 ? -14.097 -5.100 12.044 1.00 68.06 174 LEU A N 1
ATOM 1230 C CA . LEU A 1 174 ? -13.874 -3.927 12.908 1.00 68.06 174 LEU A CA 1
ATOM 1231 C C . LEU A 1 174 ? -14.973 -3.841 13.968 1.00 68.06 174 LEU A C 1
ATOM 1233 O O . LEU A 1 174 ? -14.610 -3.869 15.160 1.00 68.06 174 LEU A O 1
#

Nearest PDB structures (foldseek):
  6rxt-assembly1_UJ  TM=8.302E-01  e=2.996E-04  Thermochaetoides thermophila
  6rxu-assembly1_UJ  TM=8.302E-01  e=3.141E-04  Thermochaetoides thermophila
  5wyl-assembly1_A  TM=8.413E-01  e=3.618E-04  Thermochaetoides thermophila DSM 1495
  5wyl-assembly2_C  TM=8.019E-01  e=1.870E-04  Thermochaetoides thermophila DSM 1495
  5oql-assembly1_G  TM=8.061E-01  e=8.065E-04  Thermochaetoides thermophila DSM 1495

Foldseek 3Di:
DPDDDDLVNLLVCLQPPVVSVLVLLVVQLVLLQDDPRDLVSNLSSLVSLLSSLVPHPACDPVSVVSNVSQLCSLLDLPTDPSSVLSSLSNLLSNLQRDADDPVVLLVSLLSLLQNQDPPCVLSSLVSNQSSLVSNVPQAHDPNSVVSLVPDVPSVVSVVVCVVVDPSCSVVRRD

Radius of gyration: 16.19 Å; Cα contacts (8 Å, |Δi|>4): 213; chains: 1; bounding box: 42×30×46 Å

pLDDT: mean 90.35, std 6.54, range [53.31, 97.5]

Mean predicted aligned error: 4.69 Å

Organism: Micromonas pusilla (NCBI:txid38833)

InterPro domains:
  IPR022125 U3 small nucleolar RNA-associated protein 10, N-terminal [PF12397] (64-174)
  IPR040191 U3 small nucleolar RNA-associated protein 10 [PTHR13457] (1-169)

Solvent-accessible surface area (backbone atoms only — not comparable to full-atom values): 9241 Å² total; per-residue (Å²): 128,96,66,83,82,56,67,67,58,53,28,55,40,38,44,71,34,69,67,57,32,44,52,51,30,52,52,39,20,51,48,48,65,41,86,86,52,56,63,67,58,42,49,49,42,24,54,46,53,30,48,14,55,67,66,23,95,63,66,51,78,79,55,56,70,47,44,43,60,31,40,54,33,11,31,34,83,86,35,53,74,58,32,29,53,23,25,46,49,32,51,39,45,48,37,69,51,34,91,67,59,67,72,57,52,46,50,48,42,31,29,41,31,62,43,48,42,90,93,42,49,59,57,32,52,53,36,47,32,46,42,20,55,54,67,66,45,72,63,55,48,72,67,18,47,62,33,46,78,66,41,84,62,44,68,60,50,50,52,54,42,51,74,76,43,89,42,62,43,37,61,72,33,104

Secondary structure (DSSP, 8-state):
--PPPPHHHHHHHHHH-HHHHHHHHHHHHHHHHSTT--HHHHHHHHHHHHHHHHH-SS--TTHHHHHHHHHHHHHSTTS-HHHHHHHHHHHHHHHHHSPPPHHHHHHHHHHHHHH--TT-HHHHHHHHHHHHHHTT-SS--HHHHHHHTTSTTHHHHHHHHHHHS-THHHHTT-

Sequence (174 aa):
KGAAPPRDGLVARCARDGAFLSFVCEAAAASASAKGSPGAASAFYAVLLAEALAAMPRVTAPAVPRLLPYLEAGLAPAASAEQYAGALMVATQLASRAPLAPPLTEALLEGVAKGARAPLHAQALQASLALCQTQAVKTLPGRAFKHLVKLPDLPGHFADLCRGYRADALAVPL